Protein AF-A0A7V9UU71-F1 (afdb_monomer_lite)

Structure (mmCIF, N/CA/C/O backbone):
data_AF-A0A7V9UU71-F1
#
_entry.id   AF-A0A7V9UU71-F1
#
loop_
_atom_site.group_PDB
_atom_site.id
_atom_site.type_symbol
_atom_site.label_atom_id
_atom_site.label_alt_id
_atom_site.label_comp_id
_atom_site.label_asym_id
_atom_site.label_entity_id
_atom_site.label_seq_id
_atom_site.pdbx_PDB_ins_code
_atom_site.Cartn_x
_atom_site.Cartn_y
_atom_site.Cartn_z
_atom_site.occupancy
_atom_site.B_iso_or_equiv
_atom_site.auth_seq_id
_atom_site.auth_comp_id
_atom_site.auth_asym_id
_atom_site.auth_atom_id
_atom_site.pdbx_PDB_model_num
ATOM 1 N N . MET A 1 1 ? 3.635 19.845 16.565 1.00 38.56 1 MET A N 1
ATOM 2 C CA . MET A 1 1 ? 3.300 18.422 16.770 1.00 38.56 1 MET A CA 1
ATOM 3 C C . MET A 1 1 ? 4.181 17.623 15.832 1.00 38.56 1 MET A C 1
ATOM 5 O O . MET A 1 1 ? 4.084 17.824 14.632 1.00 38.56 1 MET A O 1
ATOM 9 N N . THR A 1 2 ? 5.117 16.838 16.353 1.00 42.91 2 THR A N 1
ATOM 10 C CA . THR A 1 2 ? 5.971 15.966 15.540 1.00 42.91 2 THR A CA 1
ATOM 11 C C . THR A 1 2 ? 5.153 14.745 15.131 1.00 42.91 2 THR A C 1
ATOM 13 O O . THR A 1 2 ? 4.897 13.863 15.947 1.00 42.91 2 THR A O 1
ATOM 16 N N . THR A 1 3 ? 4.683 14.719 13.884 1.00 56.69 3 THR A N 1
ATOM 17 C CA . THR A 1 3 ? 4.085 13.517 13.296 1.00 56.69 3 THR A CA 1
ATOM 18 C C . THR A 1 3 ? 5.218 12.531 13.055 1.00 56.69 3 THR A C 1
ATOM 20 O O . THR A 1 3 ? 6.008 12.698 12.134 1.00 56.69 3 THR A O 1
ATOM 23 N N . THR A 1 4 ? 5.370 11.556 13.947 1.00 70.00 4 THR A N 1
ATOM 24 C CA . THR A 1 4 ? 6.345 10.482 13.756 1.00 70.00 4 THR A CA 1
ATOM 25 C C . THR A 1 4 ? 5.850 9.581 12.633 1.00 70.00 4 THR A C 1
ATOM 27 O O . THR A 1 4 ? 4.862 8.865 12.802 1.00 70.00 4 THR A O 1
ATOM 30 N N . ASP A 1 5 ? 6.541 9.608 11.499 1.00 72.94 5 ASP A N 1
ATOM 31 C CA . ASP A 1 5 ? 6.275 8.702 10.392 1.00 72.94 5 ASP A CA 1
ATOM 32 C C . ASP A 1 5 ? 6.783 7.302 10.729 1.00 72.94 5 ASP A C 1
ATOM 34 O O . ASP A 1 5 ? 7.950 7.097 11.068 1.00 72.94 5 ASP A O 1
ATOM 38 N N . PHE A 1 6 ? 5.892 6.317 10.653 1.00 74.00 6 PHE A N 1
ATOM 39 C CA . PHE A 1 6 ? 6.248 4.923 10.877 1.00 74.00 6 PHE A CA 1
ATOM 40 C C . PHE A 1 6 ? 6.291 4.193 9.544 1.00 74.00 6 PHE A C 1
ATOM 42 O O . PHE A 1 6 ? 5.281 4.106 8.843 1.00 74.00 6 PHE A O 1
ATOM 49 N N . LEU A 1 7 ? 7.446 3.608 9.223 1.00 74.69 7 LEU A N 1
ATOM 50 C CA . LEU A 1 7 ? 7.544 2.677 8.108 1.00 74.69 7 LEU A CA 1
ATOM 51 C C . LEU A 1 7 ? 6.688 1.448 8.427 1.00 74.69 7 LEU A C 1
ATOM 53 O O . LEU A 1 7 ? 7.042 0.623 9.268 1.00 74.69 7 LEU A O 1
ATOM 57 N N . THR A 1 8 ? 5.535 1.355 7.775 1.00 78.31 8 THR A N 1
ATOM 58 C CA . THR A 1 8 ? 4.538 0.311 8.036 1.00 78.31 8 THR A CA 1
ATOM 59 C C . THR A 1 8 ? 4.524 -0.768 6.961 1.00 78.31 8 THR A C 1
ATOM 61 O O . THR A 1 8 ? 3.883 -1.798 7.157 1.00 78.31 8 THR A O 1
ATOM 64 N N . GLY A 1 9 ? 5.232 -0.600 5.843 1.00 81.06 9 GLY A N 1
ATOM 65 C CA . GLY A 1 9 ? 5.234 -1.590 4.771 1.00 81.06 9 GLY A CA 1
ATOM 66 C C . GLY A 1 9 ? 5.950 -1.141 3.504 1.00 81.06 9 GLY A C 1
ATOM 67 O O . GLY A 1 9 ? 6.699 -0.166 3.506 1.00 81.06 9 GLY A O 1
ATOM 68 N N . THR A 1 10 ? 5.688 -1.861 2.417 1.00 81.94 10 THR A N 1
ATOM 69 C CA . THR A 1 10 ? 6.294 -1.641 1.100 1.00 81.94 10 THR A CA 1
ATOM 70 C C . THR A 1 10 ? 5.207 -1.524 0.040 1.00 81.94 10 THR A C 1
ATOM 72 O O . THR A 1 10 ? 4.191 -2.220 0.092 1.00 81.94 10 THR A O 1
ATOM 75 N N . VAL A 1 11 ? 5.418 -0.642 -0.935 1.00 83.25 11 VAL A N 1
ATOM 76 C CA . VAL A 1 11 ? 4.500 -0.453 -2.061 1.00 83.25 11 VAL A CA 1
ATOM 77 C C . VAL A 1 11 ? 4.924 -1.319 -3.242 1.00 83.25 11 VAL A C 1
ATOM 79 O O . VAL A 1 11 ? 6.100 -1.395 -3.589 1.00 83.25 11 VAL A O 1
ATOM 82 N N . LYS A 1 12 ? 3.941 -1.964 -3.870 1.00 76.25 12 LYS A N 1
ATOM 83 C CA . LYS A 1 12 ? 4.063 -2.663 -5.146 1.00 76.25 12 LYS A CA 1
ATOM 84 C C . LYS A 1 12 ? 3.280 -1.879 -6.202 1.00 76.25 12 LYS A C 1
ATOM 86 O O . LYS A 1 12 ? 2.066 -1.709 -6.075 1.00 76.25 12 LYS A O 1
ATOM 91 N N . CYS A 1 13 ? 3.980 -1.422 -7.237 1.00 63.31 13 CYS A N 1
ATOM 92 C CA . CYS A 1 13 ? 3.409 -0.639 -8.335 1.00 63.31 13 CYS A CA 1
ATOM 93 C C . CYS A 1 13 ? 3.175 -1.483 -9.601 1.00 63.31 13 CYS A C 1
ATOM 95 O O . CYS A 1 13 ? 3.941 -2.423 -9.836 1.00 63.31 13 CYS A O 1
ATOM 97 N N . PRO A 1 14 ? 2.234 -1.080 -10.478 1.00 66.62 14 PRO A N 1
ATOM 98 C CA . PRO A 1 14 ? 0.981 -0.367 -10.189 1.00 66.62 14 PRO A CA 1
ATOM 99 C C . PRO A 1 14 ? -0.072 -1.316 -9.572 1.00 66.62 14 PRO A C 1
ATOM 101 O O . PRO A 1 14 ? 0.109 -2.535 -9.569 1.00 66.62 14 PRO A O 1
ATOM 104 N N . GLY A 1 15 ? -1.148 -0.769 -8.996 1.00 59.16 15 GLY A N 1
ATOM 105 C CA . GLY A 1 15 ? -2.292 -1.564 -8.533 1.00 59.16 15 GLY A CA 1
ATOM 106 C C . GLY A 1 15 ? -3.077 -2.213 -9.682 1.00 59.16 15 GLY A C 1
ATOM 107 O O . GLY A 1 15 ? -2.712 -2.099 -10.848 1.00 59.16 15 GLY A O 1
ATOM 108 N N . GLU A 1 16 ? -4.172 -2.903 -9.351 1.00 67.19 16 GLU A N 1
ATOM 109 C CA . GLU A 1 16 ? -5.041 -3.558 -10.349 1.00 67.19 16 GLU A CA 1
ATOM 110 C C . GLU A 1 16 ? -5.938 -2.552 -11.108 1.00 67.19 16 GLU A C 1
ATOM 112 O O . GLU A 1 16 ? -6.410 -2.856 -12.202 1.00 67.19 16 GLU A O 1
ATOM 117 N N . LEU A 1 17 ? -6.144 -1.347 -10.560 1.00 75.25 17 LEU A N 1
ATOM 118 C CA . LEU A 1 17 ? -6.974 -0.279 -11.128 1.00 75.25 17 LEU A CA 1
ATOM 119 C C . LEU A 1 17 ? -6.197 1.047 -11.258 1.00 75.25 17 LEU A C 1
ATOM 121 O O . LEU A 1 17 ? -5.230 1.273 -10.521 1.00 75.25 17 LEU A O 1
ATOM 125 N N . PRO A 1 18 ? -6.629 1.964 -12.150 1.00 74.94 18 PRO A N 1
ATOM 126 C CA . PRO A 1 18 ? -6.090 3.320 -12.210 1.00 74.94 18 PRO A CA 1
ATOM 127 C C . PRO A 1 18 ? -6.196 4.031 -10.856 1.00 74.94 18 PRO A C 1
ATOM 129 O O . PRO A 1 18 ? -7.205 3.908 -10.166 1.00 74.94 18 PRO A O 1
ATOM 132 N N . HIS A 1 19 ? -5.167 4.801 -10.498 1.00 80.81 19 HIS A N 1
ATOM 133 C CA . HIS A 1 19 ? -5.069 5.538 -9.227 1.00 80.81 19 HIS A CA 1
ATOM 134 C C . HIS A 1 19 ? -5.056 4.668 -7.958 1.00 80.81 19 HIS A C 1
ATOM 136 O O . HIS A 1 19 ? -5.153 5.197 -6.853 1.00 80.81 19 HIS A O 1
ATOM 142 N N . GLU A 1 20 ? -4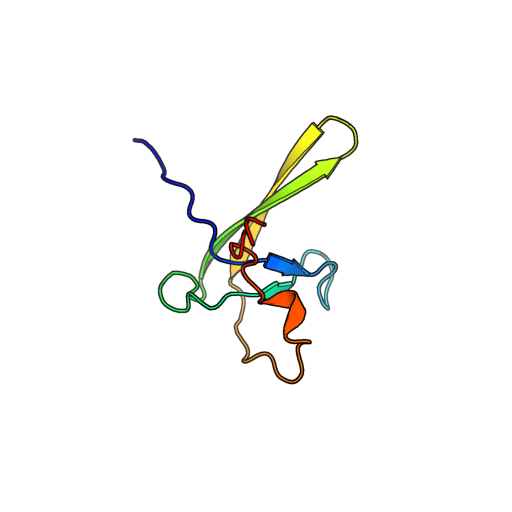.877 3.353 -8.094 1.00 84.88 20 GLU A N 1
ATOM 143 C CA . GLU A 1 20 ? -4.672 2.447 -6.969 1.00 84.88 20 GLU A CA 1
ATOM 144 C C . GLU A 1 20 ? -3.236 1.905 -6.959 1.00 84.88 20 GLU A C 1
ATOM 146 O O . GLU A 1 20 ? -2.586 1.722 -7.992 1.00 84.88 20 GLU A O 1
ATOM 151 N N . TYR A 1 21 ? -2.732 1.621 -5.762 1.00 85.31 21 TYR A N 1
ATOM 152 C CA . TYR A 1 21 ? -1.472 0.918 -5.561 1.00 85.31 21 TYR A CA 1
ATOM 153 C C . TYR A 1 21 ? -1.642 -0.150 -4.488 1.00 85.31 21 TYR A C 1
ATOM 155 O O . TYR A 1 21 ? -2.482 -0.037 -3.594 1.00 85.31 21 TYR A O 1
ATOM 163 N N . LEU A 1 22 ? -0.835 -1.207 -4.578 1.00 86.06 22 LEU A N 1
ATOM 164 C CA . LEU A 1 22 ? -0.825 -2.248 -3.563 1.00 86.06 22 LEU A CA 1
ATOM 165 C C . LEU A 1 22 ? 0.197 -1.894 -2.491 1.00 86.06 22 LEU A C 1
ATOM 167 O O . LEU A 1 22 ? 1.381 -1.726 -2.764 1.00 86.06 22 LEU A O 1
ATOM 171 N N . PHE A 1 23 ? -0.276 -1.815 -1.257 1.00 86.00 23 PHE A N 1
ATOM 172 C CA . PHE A 1 23 ? 0.550 -1.635 -0.077 1.00 86.00 23 PHE A CA 1
ATOM 173 C C . PHE A 1 23 ? 0.579 -2.943 0.716 1.00 86.00 23 PHE A C 1
ATOM 175 O O . PHE A 1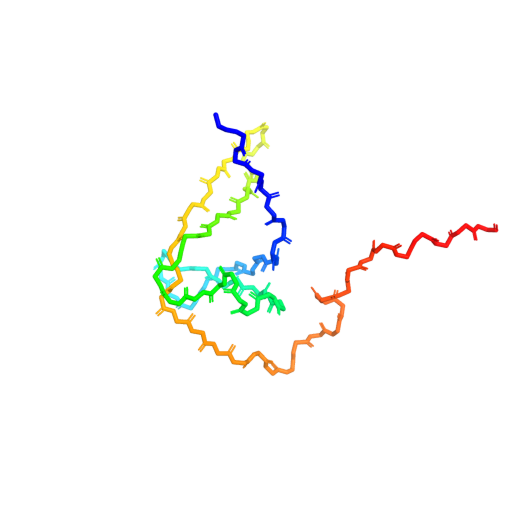 23 ? -0.465 -3.489 1.076 1.00 86.00 23 PHE A O 1
ATOM 182 N N . ILE A 1 24 ? 1.780 -3.465 0.955 1.00 85.44 24 ILE A N 1
ATOM 183 C CA . ILE A 1 24 ? 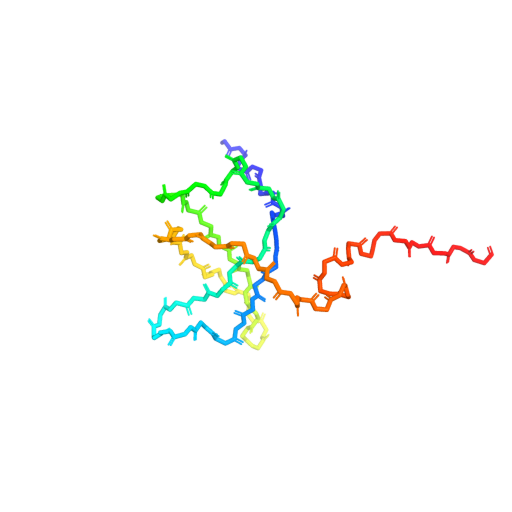2.004 -4.725 1.660 1.00 85.44 24 ILE A CA 1
ATOM 184 C C . ILE A 1 24 ? 2.561 -4.404 3.044 1.00 85.44 24 ILE A C 1
ATOM 186 O O . ILE A 1 24 ? 3.584 -3.739 3.175 1.00 85.44 24 ILE A O 1
ATOM 190 N N . THR A 1 25 ? 1.896 -4.904 4.081 1.00 86.12 25 THR A N 1
ATOM 191 C CA . THR A 1 25 ? 2.214 -4.609 5.481 1.00 86.12 25 THR A CA 1
ATOM 192 C C . THR A 1 25 ? 1.958 -5.815 6.380 1.00 86.12 25 THR A C 1
ATOM 194 O O . THR A 1 25 ? 1.070 -6.626 6.111 1.00 86.12 25 THR A O 1
ATOM 197 N N . LYS A 1 26 ? 2.718 -5.911 7.477 1.00 84.50 26 LYS A N 1
ATOM 198 C CA . LYS A 1 26 ? 2.424 -6.801 8.615 1.00 84.50 26 LYS A CA 1
ATOM 199 C C . LYS A 1 26 ? 1.686 -6.069 9.750 1.00 84.50 26 LYS A C 1
ATOM 201 O O . LYS A 1 26 ? 1.106 -6.720 10.620 1.00 84.50 26 LYS A O 1
ATOM 206 N N . ASP A 1 27 ? 1.673 -4.733 9.749 1.00 84.25 27 ASP A N 1
ATOM 207 C CA . ASP A 1 27 ? 1.038 -3.916 10.787 1.00 84.25 27 ASP A CA 1
ATOM 208 C C . ASP A 1 27 ? -0.457 -3.744 10.513 1.00 84.25 27 ASP A C 1
ATOM 210 O O . ASP A 1 27 ? -0.935 -2.731 10.007 1.00 84.25 27 ASP A O 1
ATOM 214 N N . ASN A 1 28 ? -1.218 -4.760 10.900 1.00 81.25 28 ASN A N 1
ATOM 215 C CA . ASN A 1 28 ? -2.670 -4.779 10.764 1.00 81.25 28 ASN A CA 1
ATOM 216 C C . ASN A 1 28 ? -3.402 -3.800 11.699 1.00 81.25 28 ASN A C 1
ATOM 218 O O . ASN A 1 28 ? -4.598 -3.569 11.505 1.00 81.25 28 ASN A O 1
ATOM 222 N N . LYS A 1 29 ? -2.736 -3.272 12.737 1.00 84.75 29 LYS A N 1
ATOM 223 C CA . LYS A 1 29 ? -3.381 -2.414 13.743 1.00 84.75 29 LYS A CA 1
ATOM 224 C C . LYS A 1 29 ? -3.531 -0.986 13.232 1.00 84.75 29 LYS A C 1
ATOM 226 O O . LYS A 1 29 ? -4.571 -0.384 13.498 1.00 84.75 29 LYS A O 1
ATOM 231 N N . ARG A 1 30 ? -2.526 -0.499 12.497 1.00 81.00 30 ARG A N 1
ATOM 232 C CA . ARG A 1 30 ? -2.450 0.864 11.942 1.00 81.00 30 ARG A CA 1
ATOM 233 C C . ARG A 1 30 ? -2.976 0.990 10.509 1.00 81.00 30 ARG A C 1
ATOM 235 O O . ARG A 1 30 ? -2.968 2.076 9.954 1.00 81.00 30 ARG A O 1
ATOM 242 N N . THR A 1 31 ? -3.420 -0.111 9.900 1.00 86.69 31 THR A N 1
ATOM 243 C CA . THR A 1 31 ? -3.782 -0.167 8.471 1.00 86.69 31 THR A CA 1
ATOM 244 C C . THR A 1 31 ? -5.228 -0.620 8.295 1.00 86.69 31 THR A C 1
ATOM 246 O O . THR A 1 31 ? -5.535 -1.628 7.660 1.00 86.69 31 THR A O 1
ATOM 249 N N . ARG A 1 32 ? -6.154 0.093 8.940 1.00 89.75 32 ARG A N 1
ATOM 250 C CA . ARG A 1 32 ? -7.596 -0.181 8.852 1.00 89.75 32 ARG A CA 1
ATOM 251 C C . ARG A 1 32 ? -8.191 0.490 7.617 1.00 89.75 32 ARG A C 1
ATOM 253 O O . ARG A 1 32 ? -7.606 1.412 7.067 1.00 89.75 32 ARG A O 1
ATOM 260 N N . ILE A 1 33 ? -9.352 0.010 7.174 1.00 91.81 33 ILE A N 1
ATOM 261 C CA . ILE A 1 33 ? -10.091 0.661 6.084 1.00 91.81 33 ILE A CA 1
ATOM 262 C C . ILE A 1 33 ? -10.430 2.093 6.516 1.00 91.81 33 ILE A C 1
ATOM 264 O O . ILE A 1 33 ? -10.882 2.293 7.641 1.00 91.81 33 ILE A O 1
ATOM 268 N N . GLY A 1 34 ? -10.188 3.059 5.630 1.00 89.50 34 GLY A N 1
ATOM 269 C CA . GLY A 1 34 ? -10.354 4.490 5.901 1.00 89.50 34 GLY A CA 1
ATOM 270 C C . GLY A 1 34 ? -9.114 5.191 6.466 1.00 89.50 34 GLY A C 1
ATOM 271 O O . GLY A 1 34 ? -9.092 6.416 6.489 1.00 89.50 34 GLY A O 1
ATOM 272 N N . GLU A 1 35 ? -8.072 4.454 6.866 1.00 90.31 35 GLU A N 1
ATOM 273 C CA . GLU A 1 35 ? -6.807 5.059 7.303 1.00 90.31 35 GLU A CA 1
ATOM 274 C C . GLU A 1 35 ? -6.027 5.642 6.123 1.00 90.31 35 GLU A C 1
ATOM 276 O O . GLU A 1 35 ? -6.106 5.149 4.991 1.00 90.31 35 GLU A O 1
ATOM 281 N N . PHE A 1 36 ? -5.230 6.668 6.411 1.00 89.75 36 PHE A N 1
ATOM 282 C CA . PHE A 1 36 ? -4.336 7.287 5.442 1.00 89.75 36 PHE A CA 1
ATOM 283 C C . PHE A 1 36 ? -2.956 6.639 5.490 1.00 89.75 36 PHE A C 1
ATOM 285 O O . PHE A 1 36 ? -2.392 6.395 6.556 1.00 89.75 36 PHE A O 1
ATOM 292 N N . VAL A 1 37 ? -2.394 6.395 4.314 1.00 89.06 37 VAL A N 1
ATOM 293 C CA . VAL A 1 37 ? -1.012 5.955 4.134 1.00 89.06 37 VAL A CA 1
ATOM 294 C C . VAL A 1 37 ? -0.391 6.761 3.009 1.00 89.06 37 VAL A C 1
ATOM 296 O O . VAL A 1 37 ? -1.087 7.262 2.129 1.00 89.06 37 VAL A O 1
ATOM 299 N N . TYR A 1 38 ? 0.925 6.876 3.008 1.00 88.81 38 TYR A N 1
ATOM 300 C CA . TYR A 1 38 ? 1.634 7.480 1.896 1.00 88.81 38 TYR A CA 1
ATOM 301 C C . TYR A 1 38 ? 2.932 6.725 1.641 1.00 88.81 38 TYR A C 1
ATOM 303 O O . TYR A 1 38 ? 3.423 5.992 2.502 1.00 88.81 38 TYR A O 1
ATOM 311 N N . TYR A 1 39 ? 3.482 6.895 0.448 1.00 86.12 39 TYR A N 1
ATOM 312 C CA . TYR A 1 39 ? 4.845 6.484 0.150 1.00 86.12 39 TYR A CA 1
ATOM 313 C C . TYR A 1 39 ? 5.578 7.600 -0.576 1.00 86.12 39 TYR A C 1
ATOM 315 O O . TYR A 1 39 ? 4.967 8.431 -1.250 1.00 86.12 39 TYR A O 1
ATOM 323 N N . THR A 1 40 ? 6.896 7.611 -0.430 1.00 85.94 40 THR A N 1
ATOM 324 C CA . THR A 1 40 ? 7.760 8.539 -1.152 1.00 85.94 40 THR A CA 1
ATOM 325 C C . THR A 1 40 ? 8.226 7.878 -2.442 1.00 85.94 40 THR A C 1
ATOM 327 O O . THR A 1 40 ? 8.805 6.791 -2.418 1.00 85.94 40 THR A O 1
ATOM 330 N N . ALA A 1 41 ? 7.966 8.529 -3.570 1.00 84.06 41 ALA A N 1
ATOM 331 C CA . ALA A 1 41 ? 8.474 8.151 -4.879 1.00 84.06 41 ALA A CA 1
ATOM 332 C C . ALA A 1 41 ? 9.538 9.152 -5.330 1.00 84.06 41 ALA A C 1
ATOM 334 O O . ALA A 1 41 ? 9.410 10.352 -5.085 1.00 84.06 41 ALA A O 1
ATOM 335 N N . LYS A 1 42 ? 10.571 8.658 -6.014 1.00 83.75 42 LYS A N 1
ATOM 336 C CA . LYS A 1 42 ? 11.556 9.513 -6.679 1.00 83.75 42 LYS A CA 1
ATOM 337 C C . LYS A 1 42 ? 11.102 9.812 -8.101 1.00 83.75 42 LYS A C 1
ATOM 339 O O . LYS A 1 42 ? 10.725 8.897 -8.829 1.00 83.75 42 LYS A O 1
ATOM 344 N N . ASP A 1 43 ? 11.164 11.079 -8.474 1.00 82.25 43 ASP A N 1
ATOM 345 C CA . ASP A 1 43 ? 10.897 11.593 -9.812 1.00 82.25 43 ASP A CA 1
ATOM 346 C C . ASP A 1 43 ? 12.064 12.501 -10.226 1.00 82.25 43 ASP A C 1
ATOM 348 O O . ASP A 1 43 ? 12.111 13.692 -9.896 1.00 82.25 43 ASP A O 1
ATOM 352 N N . GLY A 1 44 ? 13.067 11.887 -10.860 1.00 85.69 44 GLY A N 1
ATOM 353 C CA . GLY A 1 44 ? 14.382 12.499 -11.052 1.00 85.69 44 GLY A CA 1
ATOM 354 C C . GLY A 1 44 ? 15.046 12.800 -9.707 1.00 85.69 44 GLY A C 1
ATOM 355 O O . GLY A 1 44 ? 15.160 11.916 -8.856 1.00 85.69 44 GLY A O 1
ATOM 356 N N . ASP A 1 45 ? 15.433 14.060 -9.511 1.00 89.88 45 ASP A N 1
ATOM 357 C CA . ASP A 1 45 ? 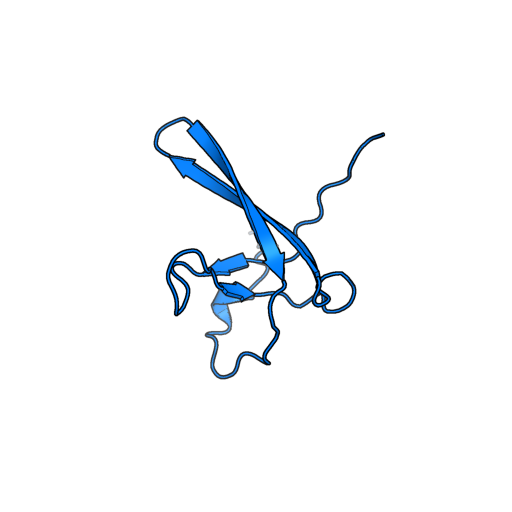16.026 14.555 -8.261 1.00 89.88 45 ASP A CA 1
ATOM 358 C C . ASP A 1 45 ? 14.983 14.947 -7.200 1.00 89.88 45 ASP A C 1
ATOM 360 O O . ASP A 1 45 ? 15.340 15.330 -6.086 1.00 89.88 45 ASP A O 1
ATOM 364 N N . ASN A 1 46 ? 13.689 14.857 -7.523 1.00 85.06 46 ASN A N 1
ATOM 365 C CA . ASN A 1 46 ? 12.619 15.244 -6.612 1.00 85.06 46 ASN A CA 1
ATOM 366 C C . ASN A 1 46 ? 12.041 14.030 -5.887 1.00 85.06 46 ASN A C 1
ATOM 368 O O . ASN A 1 46 ? 11.769 12.990 -6.489 1.00 85.06 46 ASN A O 1
ATOM 372 N N . GLU A 1 47 ? 11.763 14.192 -4.598 1.00 87.81 47 GLU A N 1
ATOM 373 C CA . GLU A 1 47 ? 10.945 13.253 -3.838 1.00 87.81 47 GLU A CA 1
ATOM 374 C C . GLU A 1 47 ? 9.504 13.757 -3.778 1.00 87.81 47 GLU A C 1
ATOM 376 O O . GLU A 1 47 ? 9.234 14.900 -3.408 1.00 87.81 47 GLU A O 1
ATOM 381 N N . ARG A 1 48 ? 8.561 12.896 -4.159 1.00 86.00 48 ARG A N 1
ATOM 382 C CA . ARG A 1 48 ? 7.127 13.178 -4.113 1.00 86.00 48 ARG A CA 1
ATOM 383 C C . ARG A 1 48 ? 6.455 12.233 -3.134 1.00 86.00 48 ARG A C 1
ATOM 385 O O . ARG A 1 48 ? 6.664 11.023 -3.193 1.00 86.00 48 ARG A O 1
ATOM 392 N N . GLN A 1 49 ? 5.607 12.776 -2.271 1.00 88.38 49 GLN A N 1
ATOM 393 C CA . GLN A 1 49 ? 4.736 11.970 -1.423 1.00 88.38 49 GLN A CA 1
ATOM 394 C C . GLN A 1 49 ? 3.445 11.654 -2.171 1.00 88.38 49 GLN A C 1
ATOM 396 O O . GLN A 1 49 ? 2.730 12.549 -2.619 1.00 88.38 49 GLN A O 1
ATOM 401 N N . ILE A 1 50 ? 3.149 10.366 -2.297 1.00 87.12 50 ILE A N 1
ATOM 402 C CA . ILE A 1 50 ? 1.919 9.868 -2.901 1.00 87.12 50 ILE A CA 1
ATOM 403 C C . ILE A 1 50 ? 1.053 9.343 -1.766 1.00 87.12 50 ILE A C 1
ATOM 405 O O . ILE A 1 50 ? 1.386 8.34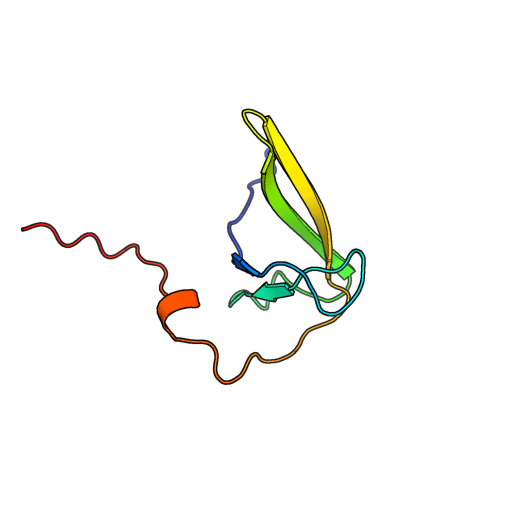4 -1.130 1.00 87.12 50 ILE A O 1
ATOM 409 N N . ILE A 1 51 ? -0.036 10.061 -1.500 1.00 90.12 51 ILE A N 1
ATOM 410 C CA . ILE A 1 51 ? -0.979 9.775 -0.419 1.00 90.12 51 ILE A CA 1
ATOM 411 C C . ILE A 1 51 ? -2.117 8.912 -0.965 1.00 90.12 51 ILE A C 1
ATOM 413 O O . ILE A 1 51 ? -2.598 9.126 -2.077 1.00 90.12 51 ILE A O 1
ATOM 417 N N . GLY A 1 52 ? -2.573 7.962 -0.158 1.00 89.25 52 GLY A N 1
ATOM 418 C CA . GLY A 1 52 ? -3.737 7.139 -0.431 1.00 89.25 52 GLY A CA 1
ATOM 419 C C . GLY A 1 52 ? -4.524 6.826 0.837 1.00 89.25 52 GLY A C 1
ATOM 420 O O . GLY A 1 52 ? -4.052 6.988 1.964 1.00 89.25 52 GLY A O 1
ATOM 421 N N . THR A 1 53 ? -5.744 6.342 0.636 1.00 93.06 53 THR A N 1
ATOM 422 C CA . THR A 1 53 ? -6.604 5.833 1.706 1.00 93.06 53 THR A CA 1
ATOM 423 C C . THR A 1 53 ? -6.757 4.327 1.544 1.00 93.06 53 THR A C 1
ATOM 425 O O . THR A 1 53 ? -6.934 3.824 0.433 1.00 93.06 53 THR A O 1
ATOM 428 N N . ILE A 1 54 ? -6.715 3.584 2.649 1.00 91.06 54 ILE A N 1
ATOM 429 C CA . ILE A 1 54 ? -6.920 2.136 2.626 1.00 91.06 54 ILE A CA 1
ATOM 430 C C . ILE A 1 54 ? -8.378 1.837 2.252 1.00 91.06 54 ILE A C 1
ATOM 432 O O . ILE A 1 54 ? -9.284 1.954 3.077 1.00 91.06 54 ILE A O 1
ATOM 436 N N . LYS A 1 55 ? -8.600 1.422 1.001 1.00 91.12 55 LYS A N 1
ATOM 437 C CA . LYS A 1 55 ? -9.927 1.063 0.467 1.00 91.12 55 LYS A CA 1
ATOM 438 C C . LYS A 1 55 ? -10.347 -0.367 0.816 1.00 91.12 55 LYS A C 1
ATOM 440 O O . LYS A 1 55 ? -11.528 -0.655 0.975 1.00 91.12 55 LYS A O 1
ATOM 445 N N . GLY A 1 56 ? -9.382 -1.277 0.932 1.00 90.25 56 GLY A N 1
ATOM 446 C CA . GLY A 1 56 ? -9.633 -2.696 1.154 1.00 90.25 56 GLY A CA 1
ATOM 447 C C . GLY A 1 56 ? -8.373 -3.434 1.581 1.00 90.25 56 GLY A C 1
ATOM 448 O O . GLY A 1 56 ? -7.260 -2.927 1.453 1.00 90.25 56 GLY A O 1
ATOM 449 N N . ARG A 1 57 ? -8.553 -4.636 2.132 1.00 89.38 57 ARG A N 1
ATOM 450 C CA . ARG A 1 57 ? -7.462 -5.475 2.637 1.00 89.38 57 ARG A CA 1
ATOM 451 C C . ARG A 1 57 ? -7.714 -6.918 2.248 1.00 89.38 57 ARG A C 1
ATOM 453 O O . ARG A 1 57 ? -8.835 -7.406 2.359 1.00 89.38 57 ARG A O 1
ATOM 460 N N . ARG A 1 58 ? -6.654 -7.610 1.844 1.00 88.50 58 ARG A N 1
ATOM 461 C CA . ARG A 1 58 ? -6.677 -9.050 1.588 1.00 88.50 58 ARG A CA 1
ATOM 462 C C . ARG A 1 58 ? -5.390 -9.684 2.079 1.00 88.50 58 ARG A C 1
ATOM 464 O O . ARG A 1 58 ? -4.331 -9.066 2.002 1.00 88.50 58 ARG A O 1
ATOM 471 N N . LEU A 1 59 ? -5.481 -10.922 2.561 1.00 86.19 59 LEU A N 1
ATOM 472 C CA . LEU A 1 59 ? -4.292 -11.703 2.875 1.00 86.19 59 LEU A CA 1
ATOM 473 C C . LEU A 1 59 ? -3.536 -11.978 1.573 1.00 86.19 59 LEU A C 1
ATOM 475 O O . LEU A 1 59 ? -4.088 -12.571 0.642 1.00 86.19 59 LEU A O 1
ATOM 479 N N . VAL A 1 60 ? -2.282 -11.545 1.507 1.00 80.75 60 VAL A N 1
ATOM 480 C CA . VAL A 1 60 ? -1.412 -11.875 0.380 1.00 80.75 60 VAL A CA 1
ATOM 481 C C . VAL A 1 60 ? -0.968 -13.329 0.532 1.00 80.75 60 VAL A C 1
ATOM 483 O O . VAL A 1 60 ? -0.486 -13.728 1.589 1.00 80.75 60 VAL A O 1
ATOM 486 N N . ARG A 1 61 ? -1.151 -14.127 -0.522 1.00 76.62 61 ARG A N 1
ATOM 487 C CA . ARG A 1 61 ? -0.676 -15.514 -0.618 1.00 76.62 61 ARG A CA 1
ATOM 488 C C . ARG A 1 61 ? 0.410 -15.582 -1.688 1.00 76.62 61 ARG A C 1
ATOM 490 O O . ARG A 1 61 ? 0.350 -14.818 -2.648 1.00 76.62 61 ARG A O 1
ATOM 497 N N . ASN A 1 62 ? 1.371 -16.490 -1.528 1.00 72.50 62 ASN A N 1
ATOM 498 C CA . ASN A 1 62 ? 2.449 -16.746 -2.494 1.00 72.50 62 ASN A CA 1
ATOM 499 C C . ASN A 1 62 ? 3.321 -15.515 -2.819 1.00 72.50 62 ASN A C 1
ATOM 501 O O . ASN A 1 62 ? 3.824 -15.387 -3.934 1.00 72.50 62 ASN A O 1
ATOM 505 N N . LEU A 1 63 ? 3.489 -14.591 -1.868 1.00 71.06 63 LEU A N 1
ATOM 506 C CA . LEU A 1 63 ? 4.483 -13.530 -2.015 1.00 71.06 63 LEU A CA 1
ATOM 507 C C . LEU A 1 63 ? 5.874 -14.144 -1.796 1.00 71.06 63 LEU A C 1
ATOM 509 O O . LEU A 1 63 ? 6.028 -14.863 -0.810 1.00 71.06 63 LEU A O 1
ATOM 513 N N . PRO A 1 64 ? 6.874 -13.881 -2.657 1.00 70.50 64 PRO A N 1
ATOM 514 C CA . PRO A 1 64 ? 8.229 -14.355 -2.403 1.00 70.50 64 PRO A CA 1
ATOM 515 C C . PRO A 1 64 ? 8.717 -13.820 -1.055 1.00 70.50 64 PRO A C 1
ATOM 517 O O . PRO A 1 64 ? 8.598 -12.618 -0.805 1.00 70.50 64 PRO A O 1
ATOM 520 N N . ASP A 1 65 ? 9.290 -14.682 -0.211 1.00 61.78 65 ASP A N 1
ATOM 521 C CA . ASP A 1 65 ? 9.728 -14.312 1.146 1.00 61.78 65 ASP A CA 1
ATOM 522 C C . ASP A 1 65 ? 10.663 -13.092 1.148 1.00 61.78 65 ASP A C 1
ATOM 524 O O . ASP A 1 65 ? 10.583 -12.239 2.032 1.00 61.78 65 ASP A O 1
ATOM 528 N N . ALA A 1 66 ? 11.455 -12.942 0.081 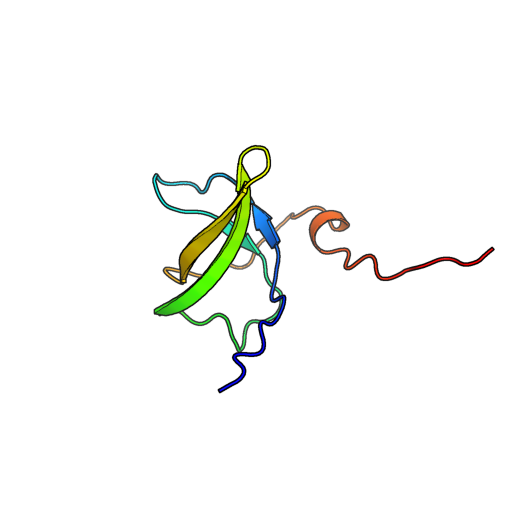1.00 62.47 66 ALA A N 1
ATOM 529 C CA . ALA A 1 66 ? 12.358 -11.819 -0.153 1.00 62.47 66 ALA A CA 1
ATOM 530 C C . ALA A 1 66 ? 11.686 -10.429 -0.129 1.00 62.47 66 ALA A C 1
ATOM 532 O O . ALA A 1 66 ? 12.358 -9.448 0.173 1.00 62.47 66 ALA A O 1
ATOM 533 N N . PHE A 1 67 ? 10.381 -10.316 -0.412 1.00 62.19 67 PHE A N 1
ATOM 534 C CA . PHE A 1 67 ? 9.664 -9.029 -0.387 1.00 62.19 67 PHE A CA 1
ATOM 535 C C . PHE A 1 67 ? 9.363 -8.522 1.027 1.00 62.19 67 PHE A C 1
ATOM 537 O O . PHE A 1 67 ? 9.129 -7.331 1.211 1.00 62.19 67 PHE A O 1
ATOM 544 N N . LEU A 1 68 ? 9.320 -9.421 2.014 1.00 60.56 68 LEU A N 1
ATOM 545 C CA . LEU A 1 68 ? 9.055 -9.100 3.421 1.00 60.56 68 LEU A CA 1
ATOM 546 C C . LEU A 1 68 ? 10.291 -9.286 4.303 1.00 60.56 68 LEU A C 1
ATOM 548 O O . LEU A 1 68 ? 10.182 -9.164 5.530 1.00 60.56 68 LEU A O 1
ATOM 552 N N . SER A 1 69 ? 11.434 -9.601 3.689 1.00 58.31 69 SER A N 1
ATOM 553 C CA . SER A 1 69 ? 12.737 -9.605 4.333 1.00 58.31 69 SER A CA 1
ATOM 554 C C . SER A 1 69 ? 13.077 -8.177 4.731 1.00 58.31 69 SER A C 1
ATOM 556 O O . SER A 1 69 ? 13.604 -7.391 3.948 1.00 58.31 69 SER A O 1
ATOM 558 N N . ASP A 1 70 ? 12.741 -7.839 5.971 1.00 53.75 70 ASP A N 1
ATOM 559 C CA . ASP A 1 70 ? 13.275 -6.683 6.674 1.00 53.75 70 ASP A CA 1
ATOM 560 C C . ASP A 1 70 ? 14.777 -6.951 6.848 1.00 53.75 70 ASP A C 1
ATOM 562 O O . ASP A 1 70 ? 15.212 -7.524 7.847 1.00 53.75 70 ASP A O 1
ATOM 566 N N . SER A 1 71 ? 15.575 -6.679 5.811 1.00 47.81 71 SER A N 1
ATOM 567 C CA . SER A 1 71 ? 17.025 -6.873 5.842 1.00 47.81 71 SER A CA 1
ATOM 568 C C . SER A 1 71 ? 17.657 -5.820 6.752 1.00 47.81 71 SER A C 1
ATOM 570 O O . SER A 1 71 ? 18.329 -4.894 6.313 1.00 47.81 71 SER A O 1
ATOM 572 N N . LYS A 1 72 ? 17.450 -5.998 8.058 1.00 49.72 72 LYS A N 1
ATOM 573 C CA . LYS A 1 72 ? 18.287 -5.484 9.145 1.00 49.72 72 LYS A CA 1
ATOM 574 C C . LYS A 1 72 ? 19.348 -6.501 9.564 1.00 49.72 72 LYS A C 1
ATOM 576 O O . LYS A 1 72 ? 19.981 -6.334 10.601 1.00 49.72 72 LYS A O 1
ATOM 581 N N . ILE A 1 73 ? 19.562 -7.558 8.782 1.00 43.12 73 ILE A N 1
ATOM 582 C CA . ILE A 1 73 ? 20.678 -8.471 9.010 1.00 43.12 73 ILE A CA 1
ATOM 583 C C . ILE A 1 73 ? 21.918 -7.834 8.380 1.00 43.12 73 ILE A C 1
ATOM 585 O O . ILE A 1 73 ? 22.215 -8.033 7.206 1.00 43.12 73 ILE A O 1
ATOM 589 N N . LYS A 1 74 ? 22.635 -7.027 9.168 1.00 44.41 74 LYS A N 1
ATOM 590 C CA . LYS A 1 74 ? 24.051 -6.766 8.908 1.00 44.41 74 LYS A CA 1
ATOM 591 C C . LYS A 1 74 ? 24.830 -7.971 9.420 1.00 44.41 74 LYS A C 1
ATOM 593 O O . LYS A 1 74 ? 24.981 -8.129 10.627 1.00 44.41 74 LYS A O 1
ATOM 598 N N . THR A 1 75 ? 25.330 -8.810 8.525 1.00 40.62 75 THR A N 1
ATOM 599 C CA . THR A 1 75 ? 26.433 -9.711 8.865 1.00 40.62 75 THR A CA 1
ATOM 600 C C . THR A 1 75 ? 27.714 -8.884 8.895 1.00 40.62 75 THR A C 1
ATOM 602 O O . THR A 1 75 ? 28.162 -8.406 7.853 1.00 40.62 75 THR A O 1
ATOM 605 N N . SER A 1 76 ? 28.265 -8.664 10.090 1.00 50.09 76 SER A N 1
ATOM 606 C CA . SER A 1 76 ? 29.680 -8.309 10.228 1.00 50.09 76 SER A CA 1
ATOM 607 C C . SER A 1 76 ? 30.514 -9.541 9.862 1.00 50.09 76 SER A C 1
ATOM 609 O O . SER A 1 76 ? 30.087 -10.642 10.226 1.00 50.09 76 SER A O 1
ATOM 611 N N . PRO A 1 77 ? 31.644 -9.384 9.152 1.00 58.94 77 PRO A N 1
ATOM 612 C CA . PRO A 1 77 ? 32.655 -10.434 9.071 1.00 58.94 77 PRO A CA 1
ATOM 613 C C . PRO A 1 77 ? 33.200 -10.785 10.460 1.00 58.94 77 PRO A C 1
ATOM 615 O O . PRO A 1 77 ? 33.080 -9.930 11.377 1.00 58.94 77 PRO A O 1
#

Secondary structure (DSSP, 8-state):
--------EEEESS-SSTT--EEEES--SS--TT-EEEEEEEETTEEEEEEEE--------S--GGGS---------

Foldseek 3Di:
DDPDDDPFFDWDPDDPDPPHTDTDGPPPPQQDAQHKDWDWDDDDPDTDIDIDGRHDDDDDDPDPVVRVPPPPDDDDD

Radius of gyration: 14.47 Å; chains: 1; bounding box: 43×35×29 Å

pLDDT: mean 76.22, std 14.62, range [38.56, 93.06]

Sequence (77 aa):
MTTTDFLTGTVKCPGELPHEYLFITKDNKRTRIGEFVYYTAKDGDNERQIIGTIKGRRLVRNLPDAFLSDSKIKTSP